Protein AF-A0A2N9GGX7-F1 (afdb_monomer_lite)

InterPro domains:
  IPR000456 Large ribosomal subunit protein bL17 [PF01196] (1-63)
  IPR000456 Large ribosomal subunit protein bL17 [PTHR14413] (1-63)
  IPR036373 Large ribosomal subunit protein bL17 superfamily [G3DSA:3.90.1030.10] (1-63)
  IPR036373 Large ribosomal subunit protein bL17 superfamily [SSF64263] (1-63)

pLDDT: mean 87.29, std 4.53, range [69.81, 95.38]

Radius of gyration: 11.09 Å; chains: 1; bounding box: 26×21×28 Å

Secondary structure (DSSP, 8-state):
-HHHHHHHS-----HHHHHHHHHHHHHHHHHHHH--HHHHHHHHHH---HHHHHHHHHTSS--

Organism: Fagus sylvatica (NCBI:txid28930)

Sequence (63 aa):
MVSQLVKHERIETTVAKAKEIRRLADNMVQLGKEGSLCAARRAAAFVRGDDVIHKLFTELAYR

Foldseek 3Di:
DLQVCLVVVDDDDDPVVCVVSVVVNVLLLVLLLVLDPVSLVVNCVPHPDPVSSVSSNPPSNVD

Structure (mmCIF, N/CA/C/O backbone):
data_AF-A0A2N9GGX7-F1
#
_entry.id   AF-A0A2N9GGX7-F1
#
loop_
_atom_site.group_PDB
_atom_site.id
_atom_site.type_symbol
_atom_site.label_atom_id
_atom_sit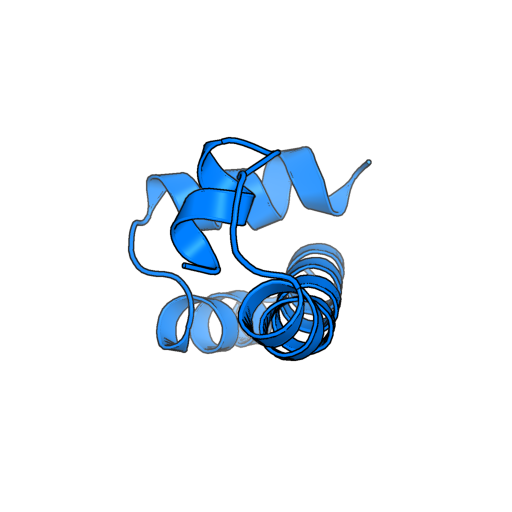e.label_alt_id
_atom_site.label_comp_id
_atom_site.label_asym_id
_atom_site.label_entity_id
_atom_site.label_seq_id
_atom_site.pdbx_PDB_ins_code
_atom_site.Cartn_x
_atom_site.Cartn_y
_atom_site.Cartn_z
_atom_site.occupancy
_atom_site.B_iso_or_equiv
_atom_site.auth_seq_id
_atom_site.auth_comp_id
_atom_site.auth_asym_id
_atom_site.auth_atom_id
_atom_site.pdbx_PDB_model_num
ATOM 1 N N . MET A 1 1 ? -5.663 -6.156 5.514 1.00 79.38 1 MET A N 1
ATOM 2 C CA . MET A 1 1 ? -6.017 -4.722 5.633 1.00 79.38 1 MET A CA 1
ATOM 3 C C . MET A 1 1 ? -5.142 -3.825 4.765 1.00 79.38 1 MET A C 1
ATOM 5 O O . MET A 1 1 ? -5.717 -3.041 4.031 1.00 79.38 1 MET A O 1
ATOM 9 N N . VAL A 1 2 ? -3.805 -3.952 4.761 1.00 83.12 2 VAL A N 1
ATOM 10 C CA . VAL A 1 2 ? -2.939 -3.170 3.841 1.00 83.12 2 VAL A CA 1
ATOM 11 C C . VAL A 1 2 ? -3.370 -3.346 2.378 1.00 83.12 2 VAL A C 1
ATOM 13 O O . VAL A 1 2 ? -3.565 -2.364 1.679 1.00 83.12 2 VAL A O 1
ATOM 16 N N . SER A 1 3 ? -3.662 -4.578 1.946 1.00 84.88 3 SER A N 1
ATOM 17 C CA . SER A 1 3 ? -4.179 -4.847 0.593 1.00 84.88 3 SER A CA 1
ATOM 18 C C . SER A 1 3 ? -5.502 -4.139 0.288 1.00 84.88 3 SER A C 1
ATOM 20 O O . SER A 1 3 ? -5.725 -3.724 -0.839 1.00 84.88 3 SER A O 1
ATOM 22 N N . GLN A 1 4 ? -6.374 -3.964 1.289 1.00 86.81 4 GLN A N 1
ATOM 23 C CA . GLN A 1 4 ? -7.636 -3.237 1.117 1.00 86.81 4 GLN A CA 1
ATOM 24 C C . GLN A 1 4 ? -7.397 -1.729 1.016 1.00 86.81 4 GLN A C 1
ATOM 26 O O . GLN A 1 4 ? -8.045 -1.080 0.206 1.00 86.81 4 GLN A O 1
ATOM 31 N N . LEU A 1 5 ? -6.447 -1.187 1.786 1.00 87.69 5 LEU A N 1
ATOM 32 C CA . LEU A 1 5 ? -6.038 0.213 1.672 1.00 87.69 5 LEU A CA 1
ATOM 33 C C . LEU A 1 5 ? -5.451 0.511 0.288 1.00 87.69 5 LEU A C 1
ATOM 35 O O . LEU A 1 5 ? -5.820 1.504 -0.319 1.00 87.69 5 LEU A O 1
ATOM 39 N N . VAL A 1 6 ? -4.599 -0.370 -0.239 1.00 86.00 6 VAL A N 1
ATOM 40 C CA . VAL A 1 6 ? -4.019 -0.221 -1.585 1.00 86.00 6 VAL A CA 1
ATOM 41 C C . VAL A 1 6 ? -5.092 -0.366 -2.671 1.00 86.00 6 VAL A C 1
ATOM 43 O O . VAL A 1 6 ? -5.115 0.399 -3.631 1.00 86.00 6 VAL A O 1
ATOM 46 N N . LYS A 1 7 ? -6.030 -1.307 -2.506 1.00 87.19 7 LYS A N 1
ATOM 47 C CA . LYS A 1 7 ? -7.114 -1.534 -3.470 1.00 87.19 7 LYS A CA 1
ATOM 48 C C . LYS A 1 7 ? -8.107 -0.370 -3.535 1.00 87.19 7 LYS A C 1
ATOM 50 O O . LYS A 1 7 ? -8.446 0.076 -4.628 1.00 87.19 7 LYS A O 1
ATOM 55 N N . HIS A 1 8 ? -8.573 0.098 -2.379 1.00 88.31 8 HIS A N 1
ATOM 56 C CA . HIS A 1 8 ? -9.656 1.080 -2.268 1.00 88.31 8 HIS A CA 1
ATOM 57 C C . HIS A 1 8 ? -9.174 2.517 -2.048 1.00 88.31 8 HIS A C 1
ATOM 59 O O . HIS A 1 8 ? -10.008 3.414 -1.988 1.00 88.31 8 HIS A O 1
ATOM 65 N N . GLU A 1 9 ? -7.864 2.741 -1.893 1.00 85.25 9 GLU A N 1
ATOM 66 C CA . GLU A 1 9 ? -7.193 4.028 -1.603 1.00 85.25 9 GLU A CA 1
ATOM 67 C C . GLU A 1 9 ? -7.581 4.690 -0.271 1.00 85.25 9 GLU A C 1
ATOM 69 O O . GLU A 1 9 ? -6.817 5.467 0.298 1.00 85.25 9 GLU A O 1
ATOM 74 N N . ARG A 1 10 ? -8.741 4.341 0.283 1.00 87.88 10 ARG A N 1
ATOM 75 C CA . ARG A 1 10 ? -9.248 4.785 1.572 1.00 87.88 10 ARG A CA 1
ATOM 76 C C . ARG A 1 10 ? -10.022 3.647 2.223 1.00 87.88 10 ARG A C 1
ATOM 78 O O . ARG A 1 10 ? -10.819 2.971 1.580 1.00 87.88 10 ARG A O 1
ATOM 85 N N . ILE A 1 11 ? -9.804 3.460 3.520 1.00 91.31 11 ILE A N 1
ATOM 86 C CA . ILE A 1 11 ? -10.579 2.532 4.347 1.00 91.31 11 ILE A CA 1
ATOM 87 C C . ILE A 1 11 ? -10.998 3.229 5.634 1.00 91.31 11 ILE A C 1
ATOM 89 O O . ILE A 1 11 ? -10.258 4.054 6.171 1.00 91.31 11 ILE A O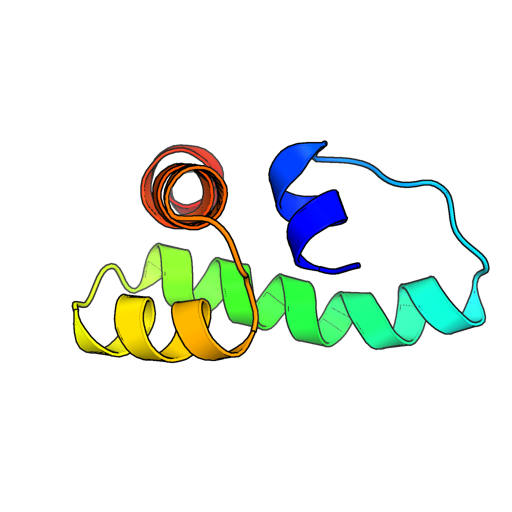 1
ATOM 93 N N . GLU A 1 12 ? -12.162 2.862 6.152 1.00 92.56 12 GLU A N 1
ATOM 94 C CA . GLU A 1 12 ? -12.606 3.280 7.477 1.00 92.56 12 GLU A CA 1
ATOM 95 C C . GLU A 1 12 ? -12.330 2.151 8.467 1.00 92.56 12 GLU A C 1
ATOM 97 O O . GLU A 1 12 ? -12.715 0.999 8.269 1.00 92.56 12 GLU A O 1
ATOM 102 N N . THR A 1 13 ? -11.575 2.461 9.516 1.00 92.19 13 THR A N 1
ATOM 103 C CA . THR A 1 13 ? -11.178 1.497 10.543 1.00 92.19 13 THR A CA 1
ATOM 104 C C . THR A 1 13 ? -10.993 2.206 11.880 1.00 92.19 13 THR A C 1
ATOM 106 O O . THR A 1 13 ? -10.941 3.431 11.957 1.00 92.19 13 THR A O 1
ATOM 109 N N . THR A 1 14 ? -10.857 1.432 12.955 1.00 95.38 14 THR A N 1
ATOM 110 C CA . THR A 1 14 ? -10.552 1.963 14.284 1.00 95.38 14 THR A CA 1
ATOM 111 C C . THR A 1 14 ? -9.180 2.642 14.327 1.00 95.38 14 THR A C 1
ATOM 113 O O . THR A 1 14 ? -8.242 2.236 13.633 1.00 95.38 14 THR A O 1
ATOM 116 N N . VAL A 1 15 ? -9.040 3.640 15.205 1.00 93.75 15 VAL A N 1
ATOM 117 C CA . VAL A 1 15 ? -7.813 4.443 15.355 1.00 93.75 15 VAL A CA 1
ATOM 118 C C . VAL A 1 15 ? -6.587 3.577 15.661 1.00 93.75 15 VAL A C 1
ATOM 120 O O . VAL A 1 15 ? -5.526 3.792 15.080 1.00 93.75 15 VAL A O 1
ATOM 123 N N . ALA A 1 16 ? -6.728 2.573 16.532 1.00 94.56 16 ALA A N 1
ATOM 124 C CA . ALA A 1 16 ? -5.634 1.661 16.869 1.00 94.56 16 ALA A CA 1
ATOM 125 C C . ALA A 1 16 ? -5.131 0.898 15.632 1.00 94.56 16 ALA A C 1
ATOM 127 O O . ALA A 1 16 ? -3.940 0.910 15.339 1.00 94.56 16 ALA A O 1
ATOM 128 N N . LYS A 1 17 ? -6.045 0.320 14.841 1.00 90.25 17 LYS A N 1
ATOM 129 C CA . LYS A 1 17 ? -5.685 -0.396 13.608 1.00 90.25 17 LYS A CA 1
ATOM 130 C C . LYS A 1 17 ? -5.081 0.536 12.557 1.00 90.25 17 LYS A C 1
ATOM 132 O O . LYS A 1 17 ? -4.138 0.146 11.876 1.00 90.25 17 LYS A O 1
ATOM 137 N N . ALA A 1 18 ? -5.592 1.762 12.433 1.00 92.06 18 ALA A N 1
ATOM 138 C CA . ALA A 1 18 ? -5.053 2.748 11.498 1.00 92.06 18 ALA A CA 1
ATOM 139 C C . ALA A 1 18 ? -3.586 3.090 11.807 1.00 92.06 18 ALA A C 1
ATOM 141 O O . ALA A 1 18 ? -2.763 3.134 10.892 1.00 92.06 18 ALA A O 1
ATOM 142 N N . LYS A 1 19 ? -3.239 3.277 13.089 1.00 91.88 19 LYS A N 1
ATOM 143 C CA . LYS A 1 19 ? -1.860 3.573 13.514 1.00 91.88 19 LYS A CA 1
ATOM 144 C C . LYS A 1 19 ? -0.886 2.445 13.168 1.00 91.88 19 LYS A C 1
ATOM 146 O O . LYS A 1 19 ? 0.190 2.731 12.649 1.00 91.88 19 LYS A O 1
ATOM 151 N N . GLU A 1 20 ? -1.287 1.194 13.381 1.00 91.44 20 GLU A N 1
ATOM 152 C CA . GLU A 1 20 ? -0.472 0.020 13.037 1.00 91.44 20 GLU A CA 1
ATOM 153 C C . GLU A 1 20 ? -0.260 -0.120 11.523 1.00 91.44 20 GLU A C 1
ATOM 155 O O . GLU A 1 20 ? 0.843 -0.392 11.047 1.00 91.44 20 GLU A O 1
ATOM 160 N N . ILE A 1 21 ? -1.319 0.104 10.742 1.00 91.31 21 ILE A N 1
ATOM 161 C CA . ILE A 1 21 ? -1.288 -0.071 9.286 1.00 91.31 21 ILE A CA 1
ATOM 162 C C . ILE A 1 21 ? -0.493 1.033 8.598 1.00 91.31 21 ILE A C 1
ATOM 164 O O . ILE A 1 21 ? 0.132 0.755 7.578 1.00 91.31 21 ILE A O 1
ATOM 168 N N . ARG A 1 22 ? -0.471 2.253 9.149 1.00 89.56 22 ARG A N 1
ATOM 169 C CA . ARG A 1 22 ? 0.219 3.403 8.549 1.00 89.56 22 ARG A CA 1
ATOM 170 C C . ARG A 1 22 ? 1.671 3.086 8.195 1.00 89.56 22 ARG A C 1
ATOM 172 O O . ARG A 1 22 ? 2.052 3.199 7.039 1.00 89.56 22 ARG A O 1
ATOM 179 N N . ARG A 1 23 ? 2.449 2.579 9.160 1.00 91.06 23 ARG A N 1
ATOM 180 C CA . ARG A 1 23 ? 3.871 2.256 8.943 1.00 91.06 23 ARG A CA 1
ATOM 181 C C . ARG A 1 23 ? 4.064 1.196 7.857 1.00 91.06 23 ARG A C 1
ATOM 183 O O . ARG A 1 23 ? 5.016 1.255 7.087 1.00 91.06 23 ARG A O 1
ATOM 190 N N . LEU A 1 24 ? 3.178 0.201 7.815 1.00 90.62 24 LEU A N 1
ATOM 191 C CA . LEU A 1 24 ? 3.225 -0.842 6.793 1.00 90.62 24 LEU A CA 1
ATOM 192 C C . LEU A 1 24 ? 2.880 -0.279 5.412 1.00 90.62 24 LEU A C 1
ATOM 194 O O . LEU A 1 24 ? 3.559 -0.616 4.450 1.00 90.62 24 LEU A O 1
ATOM 198 N N . ALA A 1 25 ? 1.866 0.581 5.319 1.00 89.69 25 ALA A N 1
ATOM 199 C CA . ALA A 1 25 ? 1.462 1.222 4.073 1.00 89.69 25 ALA A CA 1
ATOM 200 C C . ALA A 1 25 ? 2.581 2.103 3.499 1.00 89.69 25 ALA A C 1
ATOM 202 O O . ALA A 1 25 ? 2.913 1.954 2.326 1.00 89.69 25 ALA A O 1
ATOM 203 N N . ASP A 1 26 ? 3.225 2.923 4.334 1.00 89.81 26 ASP A N 1
ATOM 204 C CA . ASP A 1 26 ? 4.340 3.786 3.923 1.00 89.81 26 ASP A CA 1
ATOM 205 C C . ASP A 1 26 ? 5.502 2.962 3.341 1.00 89.81 26 ASP A C 1
ATOM 207 O O . ASP A 1 26 ? 6.019 3.262 2.264 1.00 89.81 26 ASP A O 1
ATOM 211 N N . ASN A 1 27 ? 5.856 1.852 4.000 1.00 90.38 27 ASN A N 1
ATOM 212 C CA . ASN A 1 27 ? 6.880 0.934 3.500 1.00 90.38 27 ASN A CA 1
ATOM 213 C C . ASN A 1 27 ? 6.490 0.292 2.160 1.00 90.38 27 ASN A C 1
ATOM 215 O O . ASN A 1 27 ? 7.350 0.104 1.303 1.00 90.38 27 ASN A O 1
ATOM 219 N N . MET A 1 28 ? 5.214 -0.058 1.959 1.00 89.06 28 MET A N 1
ATOM 220 C CA . MET A 1 28 ? 4.759 -0.628 0.685 1.00 89.06 28 MET A CA 1
ATOM 221 C C . MET A 1 28 ? 4.841 0.394 -0.451 1.00 89.06 28 MET A C 1
ATOM 223 O O . MET A 1 28 ? 5.267 0.037 -1.546 1.00 89.06 28 MET A O 1
ATOM 227 N N . VAL A 1 29 ? 4.500 1.660 -0.193 1.00 88.94 29 VAL A N 1
ATOM 228 C CA . VAL A 1 29 ? 4.656 2.744 -1.178 1.00 88.94 29 VAL A CA 1
ATOM 229 C C . VAL A 1 29 ? 6.131 2.945 -1.524 1.00 88.94 29 VAL A C 1
ATOM 231 O O . VAL A 1 29 ? 6.469 3.084 -2.697 1.00 88.94 29 VAL A O 1
ATOM 234 N N . GLN A 1 30 ? 7.025 2.886 -0.533 1.00 91.06 30 GLN A N 1
ATOM 235 C CA . GLN A 1 30 ? 8.464 2.997 -0.770 1.00 91.06 30 GLN A CA 1
ATOM 236 C C . GLN A 1 30 ? 9.001 1.856 -1.648 1.00 91.06 30 GLN A C 1
ATOM 238 O O . GLN A 1 30 ? 9.770 2.107 -2.573 1.00 91.06 30 GLN A O 1
ATOM 243 N N . LEU A 1 31 ? 8.570 0.614 -1.400 1.00 90.06 31 LEU A N 1
ATOM 244 C CA . LEU A 1 31 ? 8.910 -0.529 -2.255 1.00 90.06 31 LEU A CA 1
ATOM 245 C C . LEU A 1 31 ? 8.342 -0.362 -3.673 1.00 90.06 31 LEU A C 1
ATOM 247 O O . LEU A 1 31 ? 9.033 -0.677 -4.638 1.00 90.06 31 LEU A O 1
ATOM 251 N N . GLY A 1 32 ? 7.122 0.171 -3.798 1.00 89.06 32 GLY A N 1
ATOM 252 C CA . GLY A 1 32 ? 6.514 0.531 -5.082 1.00 89.06 32 GLY A CA 1
ATOM 253 C C . GLY A 1 32 ? 7.378 1.514 -5.877 1.00 89.06 32 GLY A C 1
ATOM 254 O O . GLY A 1 32 ? 7.649 1.283 -7.052 1.00 89.06 32 GLY A O 1
ATOM 255 N N . LYS A 1 33 ? 7.883 2.560 -5.209 1.00 88.88 33 LYS A N 1
ATOM 256 C CA . LYS A 1 33 ? 8.781 3.577 -5.789 1.00 88.88 33 LYS A CA 1
ATOM 257 C C . LYS A 1 33 ? 10.152 3.035 -6.194 1.00 88.88 33 LYS A C 1
ATOM 259 O O . LYS A 1 33 ? 10.746 3.551 -7.133 1.00 88.88 33 LYS A O 1
ATOM 264 N N . GLU A 1 34 ? 10.661 2.013 -5.506 1.00 89.38 34 GLU A N 1
ATOM 265 C CA . GLU A 1 34 ? 11.935 1.370 -5.856 1.00 89.38 34 GLU A CA 1
ATOM 266 C C . GLU A 1 34 ? 11.855 0.621 -7.200 1.00 89.38 34 GLU A C 1
ATOM 268 O O . GLU A 1 34 ? 12.843 0.555 -7.928 1.00 89.38 34 GLU A O 1
ATOM 273 N N . GLY A 1 35 ? 10.694 0.047 -7.542 1.00 83.94 35 GLY A N 1
ATOM 274 C CA . GLY A 1 35 ? 10.441 -0.550 -8.862 1.00 83.94 35 GLY A CA 1
ATOM 275 C C . GLY A 1 35 ? 11.259 -1.808 -9.199 1.00 83.94 35 GLY A C 1
ATOM 276 O O . GLY A 1 35 ? 11.229 -2.274 -10.336 1.00 83.94 35 GLY A O 1
ATOM 277 N N . SER A 1 36 ? 11.998 -2.379 -8.241 1.00 88.12 36 SER A N 1
ATOM 278 C CA . SER A 1 36 ? 12.853 -3.551 -8.464 1.00 88.12 36 SER A CA 1
ATOM 279 C C . SER A 1 36 ? 12.081 -4.876 -8.344 1.00 88.12 36 SER A C 1
ATOM 281 O O . SER A 1 36 ? 11.117 -4.997 -7.587 1.00 88.12 36 SER A O 1
ATOM 283 N N . LEU A 1 37 ? 12.538 -5.937 -9.028 1.00 87.69 37 LEU A N 1
ATOM 284 C CA . LEU A 1 37 ? 11.962 -7.289 -8.877 1.00 87.69 37 LEU A CA 1
ATOM 285 C C . LEU A 1 37 ? 12.047 -7.788 -7.422 1.00 87.69 37 LEU A C 1
ATOM 287 O O . LEU A 1 37 ? 11.175 -8.5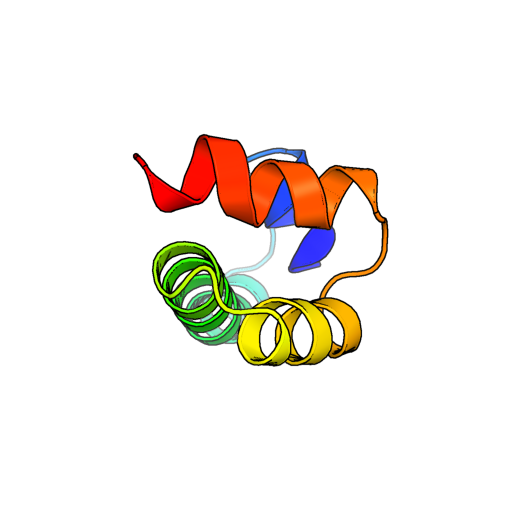14 -6.943 1.00 87.69 37 LEU A O 1
ATOM 291 N N . CYS A 1 38 ? 13.103 -7.394 -6.706 1.00 89.94 38 CYS A N 1
ATOM 292 C CA . CYS A 1 38 ? 13.270 -7.706 -5.291 1.00 89.94 38 CYS A CA 1
ATOM 293 C C . CYS A 1 38 ? 12.204 -6.994 -4.444 1.00 89.94 38 CYS A C 1
ATOM 295 O O . CYS A 1 38 ? 11.587 -7.625 -3.584 1.00 89.94 38 CYS A O 1
ATOM 297 N N . ALA A 1 39 ? 11.926 -5.718 -4.733 1.00 89.69 39 ALA A N 1
ATOM 298 C CA . ALA A 1 39 ? 10.863 -4.959 -4.085 1.00 89.69 39 ALA A CA 1
ATOM 299 C C . ALA A 1 39 ? 9.480 -5.570 -4.353 1.00 89.69 39 ALA A C 1
ATOM 301 O O . ALA A 1 39 ? 8.709 -5.746 -3.410 1.00 89.69 39 ALA A O 1
ATOM 302 N N . ALA A 1 40 ? 9.198 -6.000 -5.587 1.00 85.50 40 ALA A N 1
ATOM 303 C CA . ALA A 1 40 ? 7.954 -6.694 -5.929 1.00 85.50 40 ALA A CA 1
ATOM 304 C C . ALA A 1 40 ? 7.775 -7.999 -5.133 1.00 85.50 40 ALA A C 1
ATOM 306 O O . ALA A 1 40 ? 6.709 -8.243 -4.567 1.00 85.50 40 ALA A O 1
ATOM 307 N N . ARG A 1 41 ? 8.835 -8.808 -4.993 1.00 88.69 41 ARG A N 1
ATOM 308 C CA . ARG A 1 41 ? 8.809 -10.036 -4.172 1.00 88.69 41 ARG A CA 1
ATOM 309 C C . ARG A 1 41 ? 8.591 -9.749 -2.686 1.00 88.69 41 ARG A C 1
ATOM 311 O O . ARG A 1 41 ? 7.864 -10.486 -2.026 1.00 88.69 41 ARG A O 1
ATOM 318 N N . ARG A 1 42 ? 9.194 -8.680 -2.155 1.00 90.06 42 ARG A N 1
ATOM 319 C CA . ARG A 1 42 ? 8.973 -8.244 -0.766 1.00 90.06 42 ARG A CA 1
ATOM 320 C C . ARG A 1 42 ? 7.540 -7.762 -0.558 1.00 90.06 42 ARG A C 1
ATOM 322 O O . ARG A 1 42 ? 6.917 -8.152 0.422 1.00 90.06 42 ARG A O 1
ATOM 329 N N . ALA A 1 43 ? 7.002 -6.970 -1.484 1.00 88.31 43 ALA A N 1
ATOM 330 C CA . ALA A 1 43 ? 5.622 -6.494 -1.430 1.00 88.31 43 ALA A CA 1
ATOM 331 C C . ALA A 1 43 ? 4.614 -7.656 -1.497 1.00 88.31 43 ALA A C 1
ATOM 333 O O . ALA A 1 43 ? 3.648 -7.665 -0.732 1.00 88.31 43 ALA A O 1
ATOM 334 N N . ALA A 1 44 ? 4.885 -8.683 -2.311 1.00 87.12 44 ALA A N 1
ATOM 335 C CA . ALA A 1 44 ? 4.051 -9.883 -2.430 1.00 87.12 44 ALA A CA 1
ATOM 336 C C . ALA A 1 44 ? 3.929 -10.701 -1.128 1.00 87.12 44 ALA A C 1
ATOM 338 O O . ALA A 1 44 ? 2.975 -11.461 -0.958 1.00 87.12 44 ALA A O 1
ATOM 339 N N . ALA A 1 45 ? 4.856 -10.538 -0.176 1.00 86.44 45 ALA A N 1
ATOM 340 C CA . ALA A 1 45 ? 4.756 -11.173 1.138 1.00 86.44 45 ALA A CA 1
ATOM 341 C C . ALA A 1 45 ? 3.685 -10.521 2.038 1.00 86.44 45 ALA A C 1
ATOM 343 O O . ALA A 1 45 ? 3.133 -11.182 2.919 1.00 86.44 45 ALA A O 1
ATOM 344 N N . PHE A 1 46 ? 3.376 -9.238 1.819 1.00 84.81 46 PHE A N 1
ATOM 345 C CA . PHE A 1 46 ? 2.465 -8.447 2.659 1.00 84.81 46 PHE A CA 1
ATOM 346 C C . PHE A 1 46 ? 1.141 -8.113 1.970 1.00 84.81 46 PHE A C 1
ATOM 348 O O . PHE A 1 46 ? 0.105 -7.994 2.630 1.00 84.81 46 PHE A O 1
ATOM 355 N N . VAL A 1 47 ? 1.164 -7.953 0.649 1.00 84.06 47 VAL A N 1
ATOM 356 C CA . VAL A 1 47 ? 0.003 -7.640 -0.174 1.00 84.06 47 VAL A CA 1
ATOM 357 C C . VAL A 1 47 ? -0.321 -8.858 -1.025 1.00 84.06 47 VAL A C 1
ATOM 359 O O . VAL A 1 47 ? 0.507 -9.309 -1.808 1.00 84.06 47 VAL A O 1
ATOM 362 N N . ARG A 1 48 ? -1.533 -9.396 -0.867 1.00 83.00 48 ARG A N 1
ATOM 363 C CA . ARG A 1 48 ? -2.028 -10.481 -1.719 1.00 83.00 48 ARG A CA 1
ATOM 364 C C . ARG A 1 48 ? -2.871 -9.918 -2.862 1.00 83.00 48 ARG A C 1
ATOM 366 O O . ARG A 1 48 ? -3.698 -9.041 -2.612 1.00 83.00 48 ARG A O 1
ATOM 373 N N . GLY A 1 49 ? -2.684 -10.479 -4.055 1.00 83.31 49 GLY A N 1
ATOM 374 C CA . GLY A 1 49 ? -3.379 -10.098 -5.287 1.00 83.31 49 GLY A CA 1
ATOM 375 C C . GLY A 1 49 ? -2.430 -9.444 -6.286 1.00 83.31 49 GLY A C 1
ATOM 376 O O . GLY A 1 49 ? -1.816 -8.421 -5.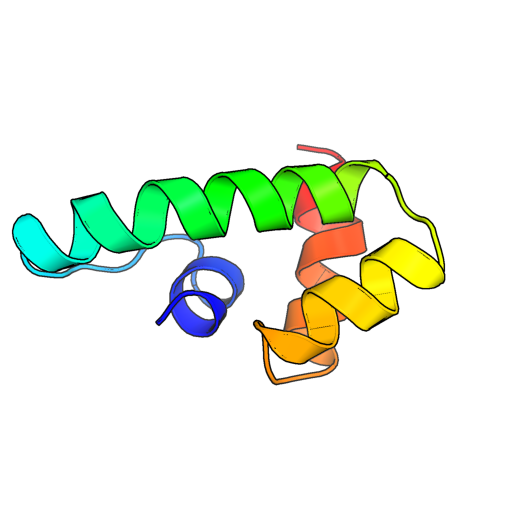978 1.00 83.31 49 GLY A O 1
ATOM 377 N N . ASP A 1 50 ? -2.313 -10.038 -7.473 1.00 82.50 50 ASP A N 1
ATOM 378 C CA . ASP A 1 50 ? -1.452 -9.530 -8.548 1.00 82.50 50 ASP A CA 1
ATOM 379 C C . ASP A 1 50 ? -1.947 -8.176 -9.077 1.00 82.50 50 ASP A C 1
ATOM 381 O O . ASP A 1 50 ? -1.145 -7.310 -9.420 1.00 82.50 50 ASP A O 1
ATOM 385 N N . ASP A 1 51 ? -3.265 -7.954 -9.054 1.00 85.62 51 ASP A N 1
ATOM 386 C CA . ASP A 1 51 ? -3.928 -6.687 -9.378 1.00 85.62 51 ASP A CA 1
ATOM 387 C C . ASP A 1 51 ? -3.501 -5.562 -8.426 1.00 85.62 51 ASP A C 1
ATOM 389 O O . ASP A 1 51 ? -3.150 -4.460 -8.851 1.00 85.62 51 ASP A O 1
ATOM 393 N N . VAL A 1 52 ? -3.481 -5.854 -7.125 1.00 87.81 52 VAL A N 1
ATOM 394 C CA . VAL A 1 52 ? -3.123 -4.887 -6.082 1.00 87.81 52 VAL A CA 1
ATOM 395 C C . VAL A 1 52 ? -1.631 -4.563 -6.128 1.00 87.81 52 VAL A C 1
ATOM 397 O O . VAL A 1 52 ? -1.249 -3.407 -5.945 1.00 87.81 52 VAL A O 1
ATOM 400 N N . ILE A 1 53 ? -0.785 -5.563 -6.396 1.00 87.19 53 ILE A N 1
ATOM 401 C CA . ILE A 1 53 ? 0.652 -5.355 -6.597 1.00 87.19 53 ILE A CA 1
ATOM 402 C C . ILE A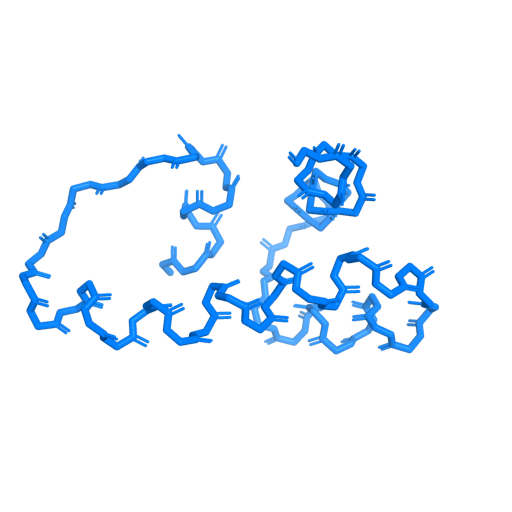 1 53 ? 0.870 -4.499 -7.841 1.00 87.19 53 ILE A C 1
ATOM 404 O O . ILE A 1 53 ? 1.572 -3.499 -7.760 1.00 87.19 53 ILE A O 1
ATOM 408 N N . HIS A 1 54 ? 0.231 -4.820 -8.965 1.00 87.25 54 HIS A N 1
ATOM 409 C CA . HIS A 1 54 ? 0.368 -4.019 -10.176 1.00 87.25 54 HIS A CA 1
ATOM 410 C C . HIS A 1 54 ? 0.002 -2.552 -9.917 1.00 87.25 54 HIS A C 1
ATOM 412 O O . HIS A 1 54 ? 0.824 -1.676 -10.168 1.00 87.25 54 HIS A O 1
ATOM 418 N N . LYS A 1 55 ? -1.151 -2.298 -9.282 1.00 86.56 55 LYS A N 1
ATOM 419 C CA . LYS A 1 55 ? -1.603 -0.949 -8.904 1.00 86.56 55 LYS A CA 1
ATOM 420 C C . LYS A 1 55 ? -0.614 -0.217 -7.983 1.00 86.56 55 LYS A C 1
ATOM 422 O O . LYS A 1 55 ? -0.410 0.989 -8.121 1.00 86.56 55 LYS A O 1
ATOM 427 N N . LEU A 1 56 ? 0.026 -0.933 -7.056 1.00 86.06 56 LEU A N 1
ATOM 428 C CA . LEU A 1 56 ? 1.039 -0.370 -6.158 1.00 86.06 56 LEU A CA 1
ATOM 429 C C . LEU A 1 56 ? 2.271 0.144 -6.919 1.00 86.06 56 LEU A C 1
ATOM 431 O O . LEU A 1 56 ? 2.787 1.208 -6.586 1.00 86.06 56 LEU A O 1
ATOM 435 N N . PHE A 1 57 ? 2.731 -0.600 -7.928 1.00 84.88 57 PHE A N 1
ATOM 436 C CA . PHE A 1 57 ? 3.935 -0.278 -8.700 1.00 84.88 57 PHE A CA 1
ATOM 437 C C . PHE A 1 57 ? 3.676 0.648 -9.900 1.00 84.88 57 PHE A C 1
ATOM 439 O O . PHE A 1 57 ? 4.625 1.239 -10.406 1.00 84.88 57 PHE A O 1
ATOM 446 N N . THR A 1 58 ? 2.428 0.806 -10.354 1.00 85.75 58 THR A N 1
ATOM 447 C CA . THR A 1 58 ? 2.080 1.678 -11.492 1.00 85.75 58 THR A CA 1
ATOM 448 C C . THR A 1 58 ? 1.377 2.968 -11.088 1.00 85.75 58 THR A C 1
ATOM 450 O O . THR A 1 58 ? 1.767 4.036 -11.536 1.00 85.75 58 THR A O 1
ATOM 453 N N . GLU A 1 59 ? 0.345 2.913 -10.251 1.00 83.44 59 GLU A N 1
ATOM 454 C CA . GLU A 1 59 ? -0.463 4.097 -9.935 1.00 83.44 59 GLU A CA 1
ATOM 455 C C . GLU A 1 59 ? 0.043 4.799 -8.674 1.00 83.44 59 GLU A C 1
ATOM 457 O O . GLU A 1 59 ? 0.204 6.017 -8.652 1.00 83.44 59 GLU A O 1
ATOM 462 N N . LEU A 1 60 ? 0.328 4.033 -7.618 1.00 80.56 60 LEU A N 1
ATOM 463 C CA . LEU A 1 60 ? 0.719 4.591 -6.317 1.00 80.56 60 LEU A CA 1
ATOM 464 C C . LEU A 1 60 ? 2.205 4.952 -6.227 1.00 80.56 60 LEU A C 1
ATOM 466 O O . LEU A 1 60 ? 2.582 5.764 -5.386 1.00 80.56 60 LEU A O 1
ATOM 470 N N . ALA A 1 61 ? 3.051 4.368 -7.077 1.00 77.62 61 ALA A N 1
ATOM 471 C CA . ALA A 1 61 ? 4.478 4.677 -7.113 1.00 77.62 61 ALA A CA 1
ATOM 472 C C . ALA A 1 61 ? 4.772 6.062 -7.721 1.00 77.62 61 ALA A C 1
ATOM 474 O O . ALA A 1 61 ? 5.695 6.740 -7.272 1.00 77.62 61 ALA A O 1
ATOM 475 N N . TYR A 1 62 ? 3.986 6.497 -8.711 1.00 72.75 62 TYR A N 1
ATOM 476 C CA . TYR A 1 62 ? 4.229 7.730 -9.477 1.00 72.75 6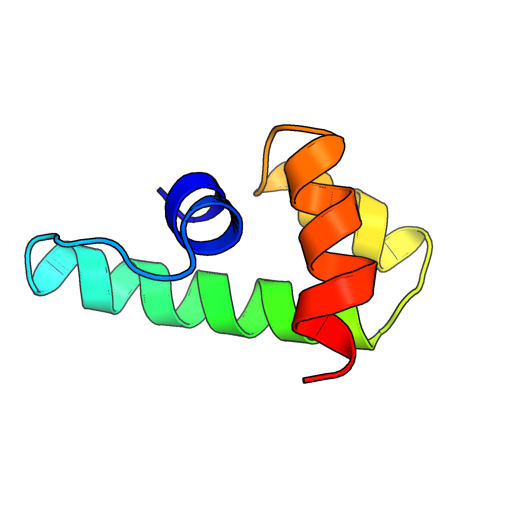2 TYR A CA 1
ATOM 477 C C . TYR A 1 62 ? 3.382 8.929 -9.020 1.00 72.75 62 TYR A C 1
ATOM 479 O O . TYR A 1 62 ? 3.467 10.001 -9.620 1.00 72.75 62 TYR A O 1
ATOM 487 N N . ARG A 1 63 ? 2.576 8.748 -7.971 1.00 69.81 63 ARG A N 1
ATOM 488 C CA . ARG A 1 63 ? 1.746 9.784 -7.346 1.00 69.81 63 ARG A CA 1
ATOM 489 C C . ARG A 1 63 ? 2.468 10.451 -6.173 1.00 69.81 63 ARG A C 1
ATOM 491 O O . ARG A 1 63 ? 2.208 11.655 -5.978 1.00 69.81 63 ARG A O 1
#